Protein AF-A0A1I6W8T1-F1 (afdb_monomer_lite)

Foldseek 3Di:
DPQDLVRLLVVLVCQLVCCCPVVVDDSVVSLVVLCVVCVVQCPDLDVSVLSSLLSSVVSCVVVVHDQDPVNLVSLVSSVVSVVVDPCVVVDDPVSVVVSVVSNVSSVVVNVVVD

pLDDT: mean 94.74, std 7.71, range [44.34, 98.69]

Radius of gyration: 13.43 Å; chains: 1; bounding box: 32×34×33 Å

Secondary structure (DSSP, 8-state):
----HHHHHHHHHHHHHHHHHHH---HHHHHHHHHHHTHHHHHSSSHHHHHHHHHHHHHHHHTTPPPPHHHHHHHHHHHHHHTT--GGGTS-HHHHHHHHHHHHHHHHHHHHT-

Structure (mmCIF, N/CA/C/O backbone):
data_AF-A0A1I6W8T1-F1
#
_entry.id   AF-A0A1I6W8T1-F1
#
loop_
_atom_site.group_PDB
_atom_site.id
_atom_site.type_symbol
_atom_site.label_atom_id
_atom_site.label_alt_id
_atom_site.label_comp_id
_atom_site.label_asym_id
_atom_site.label_entity_id
_atom_site.label_seq_id
_atom_site.pdbx_PDB_ins_code
_atom_site.Cartn_x
_atom_site.Cartn_y
_atom_site.Cartn_z
_atom_site.occupancy
_atom_site.B_iso_or_equiv
_atom_site.auth_seq_id
_atom_site.auth_comp_id
_atom_site.auth_asym_id
_atom_site.auth_atom_id
_atom_site.pdbx_PDB_model_num
ATOM 1 N N . MET A 1 1 ? 7.231 -16.743 -6.243 1.00 44.34 1 MET A N 1
ATOM 2 C CA . MET A 1 1 ? 5.852 -16.897 -6.742 1.00 44.34 1 MET A CA 1
ATOM 3 C C . MET A 1 1 ? 5.578 -15.615 -7.502 1.00 44.34 1 MET A C 1
ATOM 5 O O . MET A 1 1 ? 5.673 -14.568 -6.879 1.00 44.34 1 MET A O 1
ATOM 9 N N . ASP A 1 2 ? 5.386 -15.686 -8.819 1.00 58.62 2 ASP A N 1
ATOM 10 C CA . ASP A 1 2 ? 5.192 -14.503 -9.672 1.00 58.62 2 ASP A CA 1
ATOM 11 C C . ASP A 1 2 ? 3.725 -14.067 -9.578 1.00 58.62 2 ASP A C 1
ATOM 13 O O . ASP A 1 2 ? 2.887 -14.512 -10.361 1.00 58.62 2 ASP A O 1
ATOM 17 N N . VAL A 1 3 ? 3.383 -13.275 -8.560 1.00 64.44 3 VAL A N 1
ATOM 18 C CA . VAL A 1 3 ? 2.024 -12.730 -8.420 1.00 64.44 3 VAL A CA 1
ATOM 19 C C . VAL A 1 3 ? 1.866 -11.555 -9.383 1.00 64.44 3 VAL A C 1
ATOM 21 O O . VAL A 1 3 ? 2.652 -10.609 -9.350 1.00 64.44 3 VAL A O 1
ATOM 24 N N . ASN A 1 4 ? 0.842 -11.601 -10.238 1.00 87.19 4 ASN A N 1
ATOM 25 C CA . ASN A 1 4 ? 0.541 -10.526 -11.187 1.00 87.19 4 ASN A CA 1
ATOM 26 C C . ASN A 1 4 ? 0.072 -9.250 -10.449 1.00 87.19 4 ASN A C 1
ATOM 28 O O . ASN A 1 4 ? -0.559 -9.329 -9.393 1.00 87.19 4 ASN A O 1
ATOM 32 N N . PHE A 1 5 ? 0.326 -8.070 -11.027 1.00 94.00 5 PHE A N 1
ATOM 33 C CA . PHE A 1 5 ? -0.118 -6.765 -10.527 1.00 94.00 5 PHE A CA 1
ATOM 34 C C . PHE A 1 5 ? -1.558 -6.759 -9.989 1.00 94.00 5 PHE A C 1
ATOM 36 O O . PHE A 1 5 ? -1.787 -6.421 -8.824 1.00 94.00 5 PHE A O 1
ATOM 43 N N . PHE A 1 6 ? -2.541 -7.146 -10.808 1.00 95.88 6 PHE A N 1
ATOM 44 C CA . PHE A 1 6 ? -3.950 -7.084 -10.403 1.00 95.88 6 PHE A CA 1
ATOM 45 C C . PHE A 1 6 ? -4.307 -8.140 -9.361 1.00 95.88 6 PHE A C 1
ATOM 47 O O . PHE A 1 6 ? -5.148 -7.887 -8.498 1.00 95.88 6 PHE A O 1
ATOM 54 N N . GLU A 1 7 ? -3.649 -9.296 -9.413 1.00 96.50 7 GLU A N 1
ATOM 55 C CA . GLU A 1 7 ? -3.841 -10.369 -8.445 1.00 96.50 7 GLU A CA 1
ATOM 56 C C . GLU A 1 7 ? -3.384 -9.927 -7.052 1.00 96.50 7 GLU A C 1
ATOM 58 O O . GLU A 1 7 ? -4.153 -10.034 -6.098 1.00 96.50 7 GLU A O 1
ATOM 63 N N . LEU A 1 8 ? -2.193 -9.332 -6.930 1.00 97.31 8 LEU A N 1
ATOM 64 C CA . LEU A 1 8 ? -1.693 -8.852 -5.640 1.00 97.31 8 LEU A CA 1
ATOM 65 C C . LEU A 1 8 ? -2.606 -7.768 -5.052 1.00 97.31 8 LEU A C 1
ATOM 67 O O . LEU A 1 8 ? -2.965 -7.822 -3.873 1.00 97.31 8 LEU A O 1
ATOM 71 N N . LYS A 1 9 ? -3.046 -6.808 -5.878 1.00 97.69 9 LYS A N 1
ATOM 72 C CA . LYS A 1 9 ? -3.992 -5.764 -5.444 1.00 97.69 9 LYS A CA 1
ATOM 73 C C . LYS A 1 9 ? -5.320 -6.352 -4.986 1.00 97.69 9 LYS A C 1
ATOM 75 O O . LYS A 1 9 ? -5.870 -5.908 -3.973 1.00 97.69 9 LYS A O 1
ATOM 80 N N . PHE A 1 10 ? -5.838 -7.330 -5.729 1.00 97.81 10 PHE A N 1
ATOM 81 C CA . PHE A 1 10 ? -7.069 -8.026 -5.383 1.00 97.81 10 PHE A CA 1
ATOM 82 C C . PHE A 1 10 ? -6.927 -8.757 -4.048 1.00 97.81 10 PHE A C 1
ATOM 84 O O . PHE A 1 10 ? -7.750 -8.534 -3.167 1.00 97.81 10 PHE A O 1
ATOM 91 N N . LEU A 1 11 ? -5.865 -9.545 -3.859 1.00 98.19 11 LEU A N 1
ATOM 92 C CA . LEU A 1 11 ? -5.634 -10.314 -2.634 1.00 98.19 11 LEU A CA 1
ATOM 93 C C . LEU A 1 11 ? -5.529 -9.417 -1.395 1.00 98.19 11 LEU A C 1
ATOM 95 O O . LEU A 1 11 ? -6.132 -9.717 -0.364 1.00 98.19 11 LEU A O 1
ATOM 99 N N . ILE A 1 12 ? -4.814 -8.293 -1.491 1.00 98.50 12 ILE A N 1
ATOM 100 C CA . ILE A 1 12 ? -4.706 -7.326 -0.387 1.00 98.50 12 ILE A CA 1
ATOM 101 C C . ILE A 1 12 ? -6.072 -6.714 -0.074 1.00 98.50 12 ILE A C 1
ATOM 103 O O . ILE A 1 12 ? -6.472 -6.633 1.087 1.00 98.50 12 ILE A O 1
ATOM 107 N N . THR A 1 13 ? -6.806 -6.305 -1.110 1.00 98.31 13 THR A N 1
ATOM 108 C CA . THR A 1 13 ? -8.126 -5.686 -0.948 1.00 98.31 13 THR A CA 1
ATOM 109 C C . THR A 1 13 ? -9.140 -6.668 -0.361 1.00 98.31 13 THR A C 1
ATOM 111 O O . THR A 1 13 ? -9.877 -6.309 0.560 1.00 98.31 13 THR A O 1
ATOM 114 N N . ASP A 1 14 ? -9.170 -7.903 -0.860 1.00 98.44 14 ASP A N 1
ATOM 115 C CA . ASP A 1 14 ? -10.051 -8.956 -0.361 1.00 98.44 14 ASP A CA 1
ATOM 116 C C . ASP A 1 14 ? -9.711 -9.328 1.081 1.00 98.44 14 ASP A C 1
ATOM 118 O O . ASP A 1 14 ? -10.619 -9.414 1.907 1.00 98.44 14 ASP A O 1
ATOM 122 N N . SER A 1 15 ? -8.424 -9.462 1.419 1.00 98.25 15 SER A N 1
ATOM 123 C CA . SER A 1 15 ? -7.994 -9.710 2.798 1.00 98.25 15 SER A CA 1
ATOM 124 C C . SER A 1 15 ? -8.474 -8.591 3.722 1.00 98.25 15 SER A C 1
ATOM 126 O O . SER A 1 15 ? -9.171 -8.865 4.701 1.00 98.25 15 SER A O 1
ATOM 128 N N . PHE A 1 16 ? -8.218 -7.327 3.363 1.00 98.69 16 PHE A N 1
ATOM 129 C CA . PHE A 1 16 ? -8.636 -6.163 4.145 1.00 98.69 16 PHE A CA 1
ATOM 130 C C . PHE A 1 16 ? -10.142 -6.172 4.440 1.00 98.69 16 PHE A C 1
ATOM 132 O O . PHE A 1 16 ? -10.553 -6.079 5.597 1.00 98.69 16 PHE A O 1
ATOM 139 N N . TYR A 1 17 ? -10.987 -6.326 3.416 1.00 98.56 17 TYR A N 1
ATOM 140 C CA . TYR A 1 17 ? -12.438 -6.321 3.620 1.00 98.56 17 TYR A CA 1
ATOM 141 C C . TYR A 1 17 ? -12.968 -7.617 4.230 1.00 98.56 17 TYR A C 1
ATOM 143 O O . TYR A 1 17 ? -13.934 -7.564 4.988 1.00 98.56 17 TYR A O 1
ATOM 151 N N . SER A 1 18 ? -12.344 -8.768 3.976 1.00 98.31 18 SER A N 1
ATOM 152 C CA . SER A 1 18 ? -12.703 -10.025 4.638 1.00 98.31 18 SER A CA 1
ATOM 153 C C . SER A 1 18 ? -12.476 -9.939 6.147 1.00 98.31 18 SER A C 1
ATOM 155 O O . SER A 1 18 ? -13.346 -10.368 6.903 1.00 98.31 18 SER A O 1
ATOM 157 N N . GLN A 1 19 ? -11.373 -9.330 6.599 1.00 98.19 19 GLN A N 1
ATOM 158 C CA . GLN A 1 19 ? -11.122 -9.102 8.027 1.00 98.19 19 GLN A CA 1
ATOM 159 C C . GLN A 1 19 ? -12.218 -8.242 8.674 1.00 98.19 19 GLN A C 1
ATOM 161 O O . GLN A 1 19 ? -12.694 -8.551 9.765 1.00 98.19 19 GLN A O 1
ATOM 166 N N . VAL A 1 20 ? -12.676 -7.201 7.980 1.00 98.00 20 VAL A N 1
ATOM 167 C CA . VAL A 1 20 ? -13.741 -6.325 8.487 1.00 98.00 20 VAL A CA 1
ATOM 168 C C . VAL A 1 20 ? -15.096 -7.037 8.486 1.00 98.00 20 VAL A C 1
ATOM 170 O O . VAL A 1 20 ? -15.781 -7.083 9.503 1.00 98.00 20 VAL A O 1
ATOM 173 N N . LEU A 1 21 ? -15.492 -7.611 7.349 1.00 97.88 21 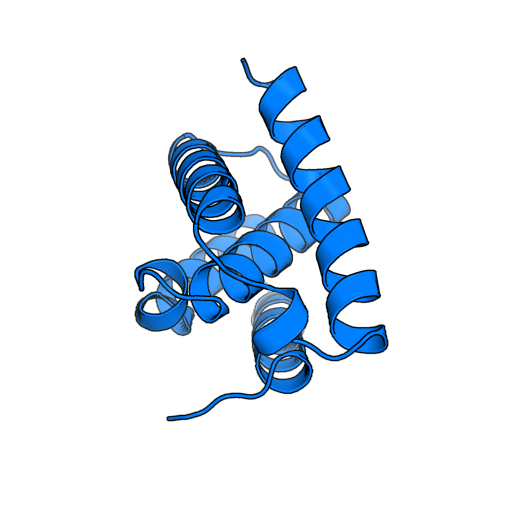LEU A N 1
ATOM 174 C CA . LEU A 1 21 ? -16.850 -8.116 7.134 1.00 97.88 21 LEU A CA 1
ATOM 175 C C . LEU A 1 21 ? -17.101 -9.473 7.790 1.00 97.88 21 LEU A C 1
ATOM 177 O O . LEU A 1 21 ? -18.211 -9.725 8.252 1.00 97.88 21 LEU A O 1
ATOM 181 N N . LYS A 1 22 ? -16.099 -10.359 7.805 1.00 97.06 22 LYS A N 1
ATOM 182 C CA . LYS A 1 22 ? -16.250 -11.724 8.332 1.00 97.06 22 LYS A CA 1
ATOM 183 C C . LYS A 1 22 ? -15.833 -11.814 9.795 1.00 97.06 22 LYS A C 1
ATOM 185 O O . LYS A 1 22 ? -16.499 -12.501 10.562 1.00 97.06 22 LYS A O 1
ATOM 190 N N . ASN A 1 23 ? -14.767 -11.107 10.178 1.00 95.50 23 ASN A N 1
ATOM 191 C CA . ASN A 1 23 ? -14.187 -11.216 11.520 1.00 95.50 23 ASN A CA 1
ATOM 192 C C . ASN A 1 23 ? -14.555 -10.040 12.440 1.00 95.50 23 ASN A C 1
ATOM 194 O O . ASN A 1 23 ? -14.244 -10.080 13.627 1.00 95.50 23 ASN A O 1
ATOM 198 N N . GLY A 1 24 ? -15.240 -9.011 11.924 1.00 96.69 24 GLY A N 1
ATOM 199 C CA . GLY A 1 24 ? -15.700 -7.868 12.717 1.00 96.69 24 GLY A CA 1
ATOM 200 C C . GLY A 1 24 ? -14.575 -6.945 13.190 1.00 96.69 24 GLY A C 1
ATOM 201 O O . GLY A 1 24 ? -14.770 -6.184 14.138 1.00 96.69 24 GLY A O 1
ATOM 202 N N . TYR A 1 25 ? -13.398 -7.017 12.564 1.00 98.19 25 TYR A N 1
ATOM 203 C CA . TYR A 1 25 ? -12.267 -6.163 12.911 1.00 98.19 25 TYR A CA 1
ATOM 204 C C . TYR A 1 25 ? -12.470 -4.721 12.445 1.00 98.19 25 TYR A C 1
ATOM 206 O O . TYR A 1 25 ? -13.153 -4.448 11.454 1.00 98.19 25 TYR A O 1
ATOM 214 N N . SER A 1 26 ? -11.833 -3.780 13.146 1.00 98.31 26 SER A N 1
ATOM 215 C CA . SER A 1 26 ? -11.764 -2.396 12.680 1.00 98.31 26 SER A CA 1
ATOM 216 C C . SER A 1 26 ? -10.915 -2.295 11.407 1.00 98.31 26 SER A C 1
ATOM 218 O O . SER A 1 26 ? -10.047 -3.128 11.146 1.00 98.31 26 SER A O 1
ATOM 220 N N . TYR A 1 27 ? -11.113 -1.233 10.625 1.00 98.25 27 TYR A N 1
ATOM 221 C CA . TYR A 1 27 ? -10.269 -0.950 9.459 1.00 98.25 27 TYR A CA 1
ATOM 222 C C . TYR A 1 27 ? -8.782 -0.803 9.825 1.00 98.25 27 TYR A C 1
ATOM 224 O O . TYR A 1 27 ? -7.911 -1.172 9.040 1.00 98.25 27 TYR A O 1
ATOM 232 N N . GLU A 1 28 ? -8.484 -0.304 11.028 1.00 97.62 28 GLU A N 1
ATOM 233 C CA . GLU A 1 28 ? -7.117 -0.212 11.544 1.00 97.62 28 GLU A CA 1
ATOM 234 C C . GLU A 1 28 ? -6.515 -1.602 11.779 1.00 97.62 28 GLU A C 1
ATOM 236 O O . GLU A 1 28 ? -5.446 -1.900 11.243 1.00 97.62 28 GLU A O 1
ATOM 241 N N . GLN A 1 29 ? -7.240 -2.484 12.474 1.00 98.06 29 GLN A N 1
ATOM 242 C CA . GLN A 1 29 ? -6.832 -3.876 12.692 1.00 98.06 29 GLN A CA 1
ATOM 243 C C . GLN A 1 29 ? -6.667 -4.630 11.367 1.00 98.06 29 GLN A C 1
ATOM 245 O O . GLN A 1 29 ? -5.659 -5.301 11.162 1.00 98.06 29 GLN A O 1
ATOM 250 N N . ALA A 1 30 ? -7.607 -4.464 10.434 1.00 98.50 30 ALA A N 1
ATOM 251 C CA . ALA A 1 30 ? -7.529 -5.065 9.107 1.00 98.50 30 ALA A CA 1
ATOM 252 C C . ALA A 1 30 ? -6.297 -4.586 8.319 1.00 98.50 30 ALA A C 1
ATOM 254 O O . ALA A 1 30 ? -5.643 -5.394 7.659 1.00 98.50 30 ALA A O 1
ATOM 255 N N . SER A 1 31 ? -5.936 -3.299 8.419 1.00 97.69 31 SER A N 1
ATOM 256 C CA . SER A 1 31 ? -4.715 -2.772 7.792 1.00 97.69 31 SER A CA 1
ATOM 257 C C . SER A 1 31 ? -3.445 -3.391 8.383 1.00 97.69 31 SER A C 1
ATOM 259 O O . SER A 1 31 ? -2.541 -3.753 7.632 1.00 97.69 31 SER A O 1
ATOM 261 N N . GLY A 1 32 ? -3.400 -3.576 9.708 1.00 97.38 32 GLY A N 1
ATOM 262 C CA . GLY A 1 32 ? -2.289 -4.242 10.393 1.00 97.38 32 GLY A CA 1
ATOM 263 C C . GLY A 1 32 ? -2.137 -5.696 9.950 1.00 97.38 32 GLY A C 1
ATOM 264 O O . GLY A 1 32 ? -1.051 -6.107 9.550 1.00 97.38 32 GLY A O 1
ATOM 265 N N . ILE A 1 33 ? -3.247 -6.438 9.894 1.00 98.00 33 ILE A N 1
ATOM 266 C CA . ILE A 1 33 ? -3.263 -7.825 9.406 1.00 98.00 33 ILE A CA 1
ATOM 267 C C . ILE A 1 33 ? -2.782 -7.907 7.952 1.00 98.00 33 ILE A C 1
ATOM 269 O O . ILE A 1 33 ? -2.097 -8.862 7.596 1.00 98.00 33 ILE A O 1
ATOM 273 N N . CYS A 1 34 ? -3.093 -6.921 7.103 1.00 98.25 34 CYS A N 1
ATOM 274 C CA . CYS A 1 34 ? -2.565 -6.890 5.736 1.00 98.25 34 CYS A CA 1
ATOM 275 C C . CYS A 1 34 ? -1.040 -6.725 5.717 1.00 98.25 34 CYS A C 1
ATOM 277 O O . CYS A 1 34 ? -0.369 -7.443 4.979 1.00 98.25 34 CYS A O 1
ATOM 279 N N . TYR A 1 35 ? -0.474 -5.838 6.539 1.00 97.94 35 TYR A N 1
ATOM 280 C CA . TYR A 1 35 ? 0.983 -5.704 6.635 1.00 97.94 35 TYR A CA 1
ATOM 281 C C . TYR A 1 35 ? 1.665 -7.004 7.079 1.00 97.94 35 TYR A C 1
ATOM 283 O O . TYR A 1 35 ? 2.712 -7.352 6.538 1.00 97.94 35 TYR A O 1
ATOM 291 N N . GLU A 1 36 ? 1.062 -7.741 8.013 1.00 97.62 36 GLU A N 1
ATOM 292 C CA . GLU A 1 36 ? 1.575 -9.043 8.456 1.00 97.62 36 GLU A CA 1
ATOM 293 C C . GLU A 1 36 ? 1.403 -10.130 7.384 1.00 97.62 36 GLU A C 1
ATOM 295 O O . GLU A 1 36 ? 2.350 -10.841 7.055 1.00 97.62 36 GLU A O 1
ATOM 300 N N . SER A 1 37 ? 0.213 -10.233 6.788 1.00 97.62 37 SER A N 1
ATOM 301 C CA . SER A 1 37 ? -0.128 -11.286 5.818 1.00 97.62 37 SER A CA 1
ATOM 302 C C . SER A 1 37 ? 0.641 -11.153 4.503 1.00 97.62 37 SER A C 1
ATOM 304 O O . SER A 1 37 ? 0.932 -12.153 3.853 1.00 97.62 37 SER A O 1
ATOM 306 N N . PHE A 1 38 ? 0.973 -9.922 4.107 1.00 97.50 38 PHE A N 1
ATOM 307 C CA . PHE A 1 38 ? 1.714 -9.613 2.882 1.00 97.50 38 PHE A CA 1
ATOM 308 C C . PHE A 1 38 ? 3.139 -9.125 3.184 1.00 97.50 38 PHE A C 1
ATOM 310 O O . PHE A 1 38 ? 3.738 -8.425 2.366 1.00 97.50 38 PHE A O 1
ATOM 317 N N . PHE A 1 39 ? 3.695 -9.501 4.344 1.00 97.00 39 PHE A N 1
ATOM 318 C CA . PHE A 1 39 ? 5.003 -9.044 4.824 1.00 97.00 39 PHE A CA 1
ATOM 319 C C . PHE A 1 39 ? 6.131 -9.240 3.800 1.00 97.00 39 PHE A C 1
ATOM 321 O O . PHE A 1 39 ? 6.963 -8.347 3.631 1.00 97.00 39 PHE A O 1
ATOM 328 N N . GLU A 1 40 ? 6.157 -10.377 3.098 1.00 96.00 40 GLU A N 1
ATOM 329 C CA . GLU A 1 40 ? 7.179 -10.671 2.084 1.00 96.00 40 GLU A CA 1
ATOM 330 C C . GLU A 1 40 ? 7.138 -9.664 0.925 1.00 96.00 40 GLU A C 1
ATOM 332 O O . GLU A 1 40 ? 8.174 -9.123 0.535 1.00 96.00 40 GLU A O 1
ATOM 337 N N . TYR A 1 41 ? 5.939 -9.333 0.437 1.00 96.88 41 TYR A N 1
ATOM 338 C CA . TYR A 1 41 ? 5.756 -8.339 -0.621 1.00 96.88 41 TYR A CA 1
ATOM 339 C C . TYR A 1 41 ? 6.055 -6.930 -0.114 1.00 96.88 41 TYR A C 1
ATOM 341 O O . TYR A 1 41 ? 6.757 -6.180 -0.780 1.00 96.88 41 TYR A O 1
ATOM 349 N N . VAL A 1 42 ? 5.619 -6.570 1.095 1.00 97.38 42 VAL A N 1
ATOM 350 C CA . VAL A 1 42 ? 5.908 -5.250 1.682 1.00 97.38 42 VAL A CA 1
ATOM 351 C C . VAL A 1 42 ? 7.419 -5.017 1.810 1.00 97.38 42 VAL A C 1
ATOM 353 O O . VAL A 1 42 ? 7.917 -3.937 1.471 1.00 97.38 42 VAL A O 1
ATOM 356 N N . ASN A 1 43 ? 8.178 -6.027 2.244 1.00 95.38 43 ASN A N 1
ATOM 357 C CA . ASN A 1 43 ? 9.590 -5.861 2.591 1.00 95.38 43 ASN A CA 1
ATOM 358 C C . ASN A 1 43 ? 10.580 -6.150 1.458 1.00 95.38 43 ASN A C 1
ATOM 360 O O . ASN A 1 43 ? 11.743 -5.767 1.589 1.00 95.38 43 ASN A O 1
ATOM 364 N N . CYS A 1 44 ? 10.147 -6.710 0.328 1.00 94.56 44 CYS A N 1
ATOM 365 C CA . CYS A 1 44 ? 11.013 -6.871 -0.842 1.00 94.56 44 CYS A CA 1
ATOM 366 C C . CYS A 1 44 ? 11.415 -5.519 -1.480 1.00 94.56 44 CYS A C 1
ATOM 368 O O . CYS A 1 44 ? 10.874 -4.467 -1.138 1.00 94.56 44 CYS A O 1
ATOM 370 N N . ASN A 1 45 ? 12.396 -5.537 -2.388 1.00 94.94 45 ASN A N 1
ATOM 371 C CA . ASN A 1 45 ? 12.902 -4.353 -3.101 1.00 94.94 45 ASN A CA 1
ATOM 372 C C . ASN A 1 45 ? 12.584 -4.446 -4.600 1.00 94.94 45 ASN A C 1
ATOM 374 O O . ASN A 1 45 ? 13.470 -4.359 -5.448 1.00 94.94 45 ASN A O 1
ATOM 378 N N . SER A 1 46 ? 11.317 -4.686 -4.912 1.00 94.12 46 SER A N 1
ATOM 379 C CA . SER A 1 46 ? 10.816 -4.877 -6.273 1.00 94.12 46 SER A CA 1
ATOM 380 C C . SER A 1 46 ? 9.442 -4.224 -6.442 1.00 94.12 46 SER A C 1
ATOM 382 O O . SER A 1 46 ? 8.936 -3.556 -5.532 1.00 94.12 46 SER A O 1
ATOM 384 N N . ILE A 1 47 ? 8.848 -4.378 -7.627 1.00 95.12 47 ILE A N 1
ATOM 385 C CA . ILE A 1 47 ? 7.563 -3.759 -7.963 1.00 95.12 47 ILE A CA 1
ATOM 386 C C . ILE A 1 47 ? 6.438 -4.214 -7.025 1.00 95.12 47 ILE A C 1
ATOM 388 O O . ILE A 1 47 ? 5.559 -3.427 -6.686 1.00 95.12 47 ILE A O 1
ATOM 392 N N . GLU A 1 48 ? 6.504 -5.443 -6.521 1.00 96.31 48 GLU A N 1
ATOM 393 C CA . GLU A 1 48 ? 5.544 -6.019 -5.584 1.00 96.31 48 GLU A CA 1
ATOM 394 C C . GLU A 1 48 ? 5.471 -5.226 -4.275 1.00 96.31 48 GLU A C 1
ATOM 396 O O . GLU A 1 48 ? 4.380 -5.056 -3.733 1.00 96.31 48 GLU A O 1
ATOM 401 N N . SER A 1 49 ? 6.591 -4.663 -3.804 1.00 97.19 49 SER A N 1
ATOM 402 C CA . SER A 1 49 ? 6.599 -3.764 -2.641 1.00 97.19 49 SER A CA 1
ATOM 403 C C . SER A 1 49 ? 5.841 -2.480 -2.924 1.00 97.19 49 SER A C 1
ATOM 405 O O . SER A 1 49 ? 5.004 -2.067 -2.118 1.00 97.19 49 SER A O 1
ATOM 407 N N . VAL A 1 50 ? 6.059 -1.891 -4.102 1.00 97.38 50 VAL A N 1
ATOM 408 C CA . VAL A 1 50 ? 5.338 -0.690 -4.534 1.00 97.38 50 VAL A CA 1
ATOM 409 C C . VAL A 1 50 ? 3.840 -0.979 -4.615 1.00 97.38 50 VAL A C 1
ATOM 411 O O . VAL A 1 50 ? 3.042 -0.231 -4.051 1.00 97.38 50 VAL A O 1
ATOM 414 N N . ILE A 1 51 ? 3.443 -2.089 -5.241 1.00 97.50 51 ILE A N 1
ATOM 415 C CA . ILE A 1 51 ? 2.038 -2.497 -5.376 1.00 97.50 51 ILE A CA 1
ATOM 416 C C . ILE A 1 51 ? 1.410 -2.757 -4.002 1.00 97.50 51 ILE A C 1
ATOM 418 O O . ILE A 1 51 ? 0.308 -2.273 -3.729 1.00 97.50 51 ILE A O 1
ATOM 422 N N . ALA A 1 52 ? 2.093 -3.502 -3.131 1.00 98.06 52 ALA A N 1
ATOM 423 C CA . ALA A 1 52 ? 1.547 -3.903 -1.842 1.00 98.06 52 ALA A CA 1
ATOM 424 C C . ALA A 1 52 ? 1.352 -2.705 -0.912 1.00 98.06 52 ALA A C 1
ATOM 426 O O . ALA A 1 52 ? 0.247 -2.469 -0.417 1.00 98.06 52 ALA A O 1
ATOM 427 N N . VAL A 1 53 ? 2.406 -1.909 -0.722 1.00 98.25 53 VAL A N 1
ATOM 428 C CA . VAL A 1 53 ? 2.361 -0.731 0.148 1.00 98.25 53 VAL A CA 1
ATOM 429 C C . VAL A 1 53 ? 1.363 0.288 -0.389 1.00 98.25 53 VAL A C 1
ATOM 431 O O . VAL A 1 53 ? 0.533 0.769 0.379 1.00 98.25 53 VAL A O 1
ATOM 434 N N . SER A 1 54 ? 1.382 0.590 -1.691 1.00 98.12 54 SER A N 1
ATOM 435 C CA . SER A 1 54 ? 0.457 1.573 -2.271 1.00 98.12 54 SER A CA 1
ATOM 436 C C . SER A 1 54 ? -1.005 1.175 -2.118 1.00 98.12 54 SER A C 1
ATOM 438 O O . SER A 1 54 ? -1.831 1.997 -1.719 1.00 98.12 54 SER A O 1
ATOM 440 N N . THR A 1 55 ? -1.310 -0.110 -2.297 1.00 98.50 55 THR A N 1
ATOM 441 C CA . THR A 1 55 ? -2.665 -0.634 -2.104 1.00 98.50 55 THR A CA 1
ATOM 442 C C . THR A 1 55 ? -3.107 -0.519 -0.645 1.00 98.50 55 THR A C 1
ATOM 444 O O . THR A 1 55 ? -4.218 -0.052 -0.383 1.00 98.50 55 THR A O 1
ATOM 447 N N . ILE A 1 56 ? -2.249 -0.885 0.317 1.00 98.50 56 ILE A N 1
ATOM 448 C CA . ILE A 1 56 ? -2.573 -0.767 1.747 1.00 98.50 56 ILE A CA 1
ATOM 449 C C . ILE A 1 56 ? -2.777 0.704 2.130 1.00 98.50 56 ILE A C 1
ATOM 451 O O . ILE A 1 56 ? -3.807 1.037 2.717 1.00 98.50 56 ILE A O 1
ATOM 455 N N . ILE A 1 57 ? -1.862 1.603 1.751 1.00 98.25 57 ILE A N 1
ATOM 456 C C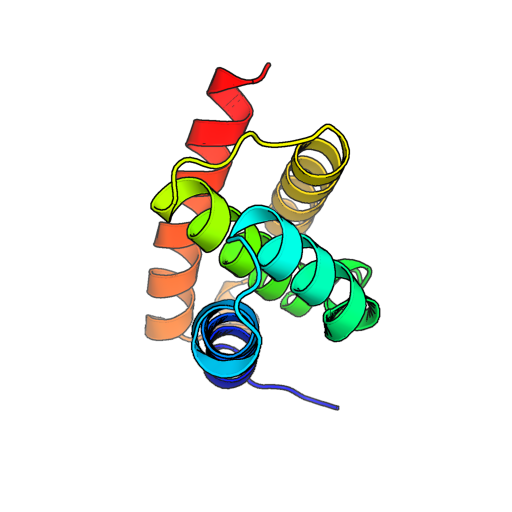A . ILE A 1 57 ? -1.972 3.039 2.052 1.00 98.25 57 ILE A CA 1
ATOM 457 C C . ILE A 1 57 ? -3.251 3.625 1.458 1.00 98.25 57 ILE A C 1
ATOM 459 O O . ILE A 1 57 ? -3.996 4.298 2.168 1.00 98.25 57 ILE A O 1
ATOM 463 N N . ARG A 1 58 ? -3.583 3.302 0.204 1.00 97.88 58 ARG A N 1
ATOM 464 C CA . ARG A 1 58 ? -4.839 3.739 -0.415 1.00 97.88 58 ARG A CA 1
ATOM 465 C C . ARG A 1 58 ? -6.068 3.279 0.367 1.00 97.88 58 ARG A C 1
ATOM 467 O O . ARG A 1 58 ? -7.004 4.062 0.537 1.00 97.88 58 ARG A O 1
ATOM 474 N N . LEU A 1 59 ? -6.090 2.035 0.849 1.00 98.25 59 LEU A N 1
ATOM 475 C CA . LEU A 1 59 ? -7.192 1.527 1.676 1.00 98.25 59 LEU A CA 1
ATOM 476 C C . LEU A 1 59 ? -7.288 2.290 3.002 1.00 98.25 59 LEU A C 1
ATOM 478 O O . LEU A 1 59 ? -8.385 2.699 3.390 1.00 98.25 59 LEU A O 1
ATOM 482 N N . LYS A 1 60 ? -6.150 2.558 3.652 1.00 98.19 60 LYS A N 1
ATOM 483 C CA . LYS A 1 60 ? -6.094 3.369 4.877 1.00 98.19 60 LYS A CA 1
ATOM 484 C C . LYS A 1 60 ? -6.611 4.789 4.635 1.00 98.19 60 LYS A C 1
ATOM 486 O O . LYS A 1 60 ? -7.478 5.250 5.376 1.00 98.19 60 LYS A O 1
ATOM 491 N N . THR A 1 61 ? -6.163 5.451 3.568 1.00 97.25 61 THR A N 1
ATOM 492 C CA . THR A 1 61 ? -6.613 6.798 3.187 1.00 97.25 61 THR A CA 1
ATOM 493 C C . THR A 1 61 ? -8.106 6.831 2.862 1.00 97.25 61 THR A C 1
ATOM 495 O O . THR A 1 61 ? -8.815 7.712 3.347 1.00 97.25 61 THR A O 1
ATOM 498 N N . ARG A 1 62 ? -8.621 5.850 2.105 1.00 97.12 62 ARG A N 1
ATOM 499 C CA . ARG A 1 62 ? -10.057 5.735 1.782 1.00 97.12 62 ARG A CA 1
ATOM 500 C C . ARG A 1 62 ? -10.923 5.698 3.041 1.00 97.12 62 ARG A C 1
ATOM 502 O O . ARG A 1 62 ? -11.983 6.319 3.065 1.00 97.12 62 ARG A O 1
ATOM 509 N N . HIS A 1 63 ? -10.465 4.995 4.073 1.00 97.69 63 HIS A N 1
ATOM 510 C CA . HIS A 1 63 ? -11.169 4.868 5.353 1.00 97.69 63 HIS A CA 1
ATOM 511 C C . HIS A 1 63 ? -10.731 5.899 6.398 1.00 97.69 63 HIS A C 1
ATOM 513 O O . HIS A 1 63 ? -11.100 5.778 7.563 1.00 97.69 63 HIS A O 1
ATOM 519 N N . LYS A 1 64 ? -9.992 6.938 5.978 1.00 96.56 64 LYS A N 1
ATOM 520 C CA . LYS A 1 64 ? -9.546 8.065 6.815 1.00 96.56 64 LYS A CA 1
ATOM 521 C C . LYS A 1 64 ? -8.790 7.619 8.069 1.00 96.56 64 LYS A C 1
ATOM 523 O O . LYS A 1 64 ? -8.934 8.217 9.134 1.00 96.56 64 LYS A O 1
ATOM 528 N N . LEU A 1 65 ? -8.005 6.553 7.946 1.00 96.88 65 LEU A N 1
ATOM 529 C CA . LEU A 1 65 ? -7.177 6.066 9.039 1.00 96.88 65 LEU A CA 1
ATOM 530 C C . LEU A 1 65 ? -5.963 6.966 9.228 1.00 96.88 65 LEU A C 1
ATOM 532 O O . LEU A 1 65 ? -5.400 7.483 8.262 1.00 96.88 65 LEU A O 1
ATOM 536 N N . GLN A 1 66 ? -5.530 7.105 10.478 1.00 95.06 66 GLN A N 1
ATOM 537 C CA . GLN A 1 66 ? -4.278 7.777 10.778 1.00 95.06 66 GLN A CA 1
ATOM 538 C C . GLN A 1 66 ? -3.106 6.955 10.227 1.00 95.06 66 GLN A C 1
ATOM 540 O O . GLN A 1 66 ? -3.018 5.742 10.434 1.00 95.06 66 GLN A O 1
ATOM 545 N N . LEU A 1 67 ? -2.200 7.624 9.514 1.00 96.38 67 LEU A N 1
ATOM 546 C CA . LEU A 1 67 ? -0.957 7.016 9.058 1.00 96.38 67 LEU A CA 1
ATOM 547 C C . LEU A 1 67 ? 0.073 7.059 10.193 1.00 96.38 67 LEU A C 1
ATOM 549 O O . LEU A 1 67 ? 0.298 8.085 10.834 1.00 96.38 67 LEU A O 1
ATOM 553 N N . THR A 1 68 ? 0.665 5.907 10.460 1.00 95.44 68 THR A N 1
ATOM 554 C CA . THR A 1 68 ? 1.680 5.670 11.481 1.00 95.44 68 THR A CA 1
ATOM 555 C C . THR A 1 68 ? 3.072 5.993 10.945 1.00 95.44 68 THR A C 1
ATOM 557 O O . THR A 1 68 ? 3.291 6.141 9.742 1.00 95.44 68 THR A O 1
ATOM 560 N N . LYS A 1 69 ? 4.068 6.016 11.835 1.00 95.56 69 LYS A N 1
ATOM 561 C CA . LYS A 1 69 ? 5.474 6.132 11.432 1.00 95.56 69 LYS A CA 1
ATOM 562 C C . LYS A 1 69 ? 5.899 5.017 10.464 1.00 95.56 69 LYS A C 1
ATOM 564 O O . LYS A 1 69 ? 6.627 5.290 9.517 1.00 95.56 69 LYS A O 1
ATOM 569 N N . TYR A 1 70 ? 5.410 3.794 10.672 1.00 95.56 70 TYR A N 1
ATOM 570 C CA . TYR A 1 70 ? 5.710 2.660 9.796 1.00 95.56 70 TYR A CA 1
ATOM 571 C C . TYR A 1 70 ? 5.127 2.850 8.388 1.00 95.56 70 TYR A C 1
ATOM 573 O O . TYR A 1 70 ? 5.772 2.513 7.396 1.00 95.56 70 TYR A O 1
ATOM 581 N N . ASP A 1 71 ? 3.942 3.457 8.275 1.00 97.12 71 ASP A N 1
ATOM 582 C CA . ASP A 1 71 ? 3.374 3.831 6.975 1.00 97.12 71 ASP A CA 1
ATOM 583 C C . ASP A 1 71 ? 4.267 4.856 6.268 1.00 97.12 71 ASP A C 1
ATOM 585 O O . ASP A 1 71 ? 4.574 4.698 5.092 1.00 97.12 71 ASP A O 1
ATOM 589 N N . ILE A 1 72 ? 4.736 5.877 6.994 1.00 97.06 72 ILE A N 1
ATOM 590 C CA . ILE A 1 72 ? 5.613 6.927 6.453 1.00 97.06 72 ILE A CA 1
ATOM 591 C C . ILE A 1 72 ? 6.947 6.346 5.968 1.00 97.06 72 ILE A C 1
ATOM 593 O O . ILE A 1 72 ? 7.422 6.710 4.890 1.00 97.06 72 ILE A O 1
ATOM 597 N N . GLU A 1 73 ? 7.541 5.426 6.727 1.00 96.94 73 GLU A N 1
ATOM 598 C CA . GLU A 1 73 ? 8.773 4.732 6.340 1.00 96.94 73 GLU A CA 1
ATOM 599 C C . GLU A 1 73 ? 8.573 3.894 5.067 1.00 96.94 73 GLU A C 1
ATOM 601 O O . GLU A 1 73 ? 9.388 3.977 4.146 1.00 96.94 73 GLU A O 1
ATOM 606 N N . ASN A 1 74 ? 7.460 3.163 4.962 1.00 97.75 74 ASN A N 1
ATOM 607 C CA . ASN A 1 74 ? 7.136 2.394 3.761 1.00 97.75 74 ASN A CA 1
ATOM 608 C C . ASN A 1 74 ? 6.808 3.282 2.554 1.00 97.75 74 ASN A C 1
ATOM 610 O O . ASN A 1 74 ? 7.269 2.986 1.455 1.00 97.75 74 ASN A O 1
ATOM 614 N N . MET A 1 75 ? 6.074 4.385 2.740 1.00 97.75 75 MET A N 1
ATOM 615 C CA . MET A 1 75 ? 5.818 5.370 1.681 1.00 97.75 75 MET A CA 1
ATOM 616 C C . MET A 1 75 ? 7.133 5.929 1.137 1.00 97.75 75 MET A C 1
ATOM 618 O O . MET A 1 75 ? 7.351 5.933 -0.072 1.00 97.75 75 MET A O 1
ATOM 622 N N . LYS A 1 76 ? 8.052 6.329 2.024 1.00 97.38 76 LYS A N 1
ATOM 623 C CA . LYS A 1 76 ? 9.384 6.788 1.621 1.00 97.38 76 LYS A CA 1
ATOM 624 C C . LYS A 1 76 ? 10.127 5.714 0.822 1.00 97.38 76 LYS A C 1
ATOM 626 O O . LYS A 1 76 ? 10.640 6.015 -0.252 1.00 97.38 76 LYS A O 1
ATOM 631 N N . LYS A 1 77 ? 10.149 4.473 1.321 1.00 97.06 77 LYS A N 1
ATOM 632 C CA . LYS A 1 77 ? 10.803 3.338 0.655 1.00 97.06 77 LYS A CA 1
ATOM 633 C C . LYS A 1 77 ? 10.288 3.150 -0.774 1.00 97.06 77 LYS A C 1
ATOM 635 O O . LYS A 1 77 ? 11.090 3.032 -1.695 1.00 97.06 77 LYS A O 1
ATOM 640 N N . ILE A 1 78 ? 8.971 3.115 -0.982 1.00 97.31 78 ILE A N 1
ATOM 641 C 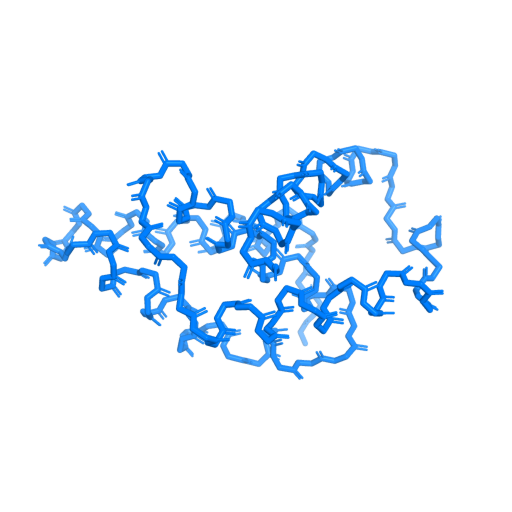CA . ILE A 1 78 ? 8.430 2.867 -2.326 1.00 97.31 78 ILE A CA 1
ATOM 642 C C . ILE A 1 78 ? 8.635 4.053 -3.270 1.00 97.31 78 ILE A C 1
ATOM 644 O O . ILE A 1 78 ? 8.882 3.831 -4.449 1.00 97.31 78 ILE A O 1
ATOM 648 N N . LEU A 1 79 ? 8.619 5.293 -2.764 1.00 96.69 79 LEU A N 1
ATOM 649 C CA . LEU A 1 79 ? 8.973 6.474 -3.559 1.00 96.69 79 LEU A CA 1
ATOM 650 C C . LEU A 1 79 ? 10.441 6.427 -4.006 1.00 96.69 79 LEU A C 1
ATOM 652 O O . LEU A 1 79 ? 10.759 6.805 -5.129 1.00 96.69 79 LEU A O 1
ATOM 656 N N . GLU A 1 80 ? 11.341 5.920 -3.162 1.00 96.44 80 GLU A N 1
ATOM 657 C CA . GLU A 1 80 ? 12.736 5.674 -3.539 1.00 96.44 80 GLU A CA 1
ATOM 658 C C . GLU A 1 80 ? 12.856 4.546 -4.578 1.00 96.44 80 GLU A C 1
ATOM 660 O O . GLU A 1 80 ? 13.590 4.703 -5.554 1.00 96.44 80 GLU A O 1
ATOM 665 N N . LEU A 1 81 ? 12.094 3.454 -4.428 1.00 96.06 81 LEU A N 1
ATOM 666 C CA . LEU A 1 81 ? 12.061 2.353 -5.400 1.00 96.06 81 LEU A CA 1
ATOM 667 C C . LEU A 1 81 ? 11.565 2.803 -6.781 1.00 96.06 81 LEU A C 1
ATOM 669 O O . LEU A 1 81 ? 12.134 2.402 -7.793 1.00 96.06 81 LEU A O 1
ATOM 673 N N . LEU A 1 82 ? 10.552 3.667 -6.842 1.00 94.44 82 LEU A N 1
ATOM 674 C CA . LEU A 1 82 ? 10.026 4.194 -8.106 1.00 94.44 82 LEU A CA 1
ATOM 675 C C . LEU A 1 82 ? 11.081 4.940 -8.935 1.00 94.44 82 LEU A C 1
ATOM 677 O O . LEU A 1 82 ? 11.010 4.920 -10.158 1.00 94.44 82 LEU A O 1
ATOM 681 N N . ASN A 1 83 ? 12.087 5.545 -8.295 1.00 92.69 83 ASN A N 1
ATOM 682 C CA . ASN A 1 83 ? 13.166 6.242 -9.004 1.00 92.69 83 ASN A CA 1
ATOM 683 C C . ASN A 1 83 ? 14.181 5.295 -9.659 1.00 92.69 83 ASN A C 1
ATOM 685 O O . ASN A 1 83 ? 14.937 5.719 -10.531 1.00 92.69 83 ASN A O 1
ATOM 689 N N . VAL A 1 84 ? 14.243 4.036 -9.215 1.00 94.19 84 VAL A N 1
ATOM 690 C CA . VAL A 1 84 ? 15.211 3.044 -9.715 1.00 94.19 84 VAL A CA 1
ATOM 691 C C . VAL A 1 84 ? 14.560 1.957 -10.567 1.00 94.19 84 VAL A C 1
ATOM 693 O O . VAL A 1 84 ? 15.250 1.297 -11.343 1.00 94.19 84 VAL A O 1
ATOM 696 N N . LEU A 1 85 ? 13.246 1.756 -10.442 1.00 91.69 85 LEU A N 1
ATOM 697 C CA . LEU A 1 85 ? 12.501 0.778 -11.227 1.00 91.69 85 LEU A CA 1
ATOM 698 C C . LEU A 1 85 ? 12.149 1.335 -12.613 1.00 91.69 85 LEU A C 1
ATOM 700 O O . LEU A 1 85 ? 11.557 2.401 -12.750 1.00 91.69 85 LEU A O 1
ATOM 704 N N . HIS A 1 86 ? 12.449 0.559 -13.653 1.00 89.31 86 HIS A N 1
ATOM 705 C CA . HIS A 1 86 ? 12.006 0.833 -15.022 1.00 89.31 86 HIS A CA 1
ATOM 706 C C . HIS A 1 86 ? 10.575 0.317 -15.224 1.00 89.31 86 HIS A C 1
ATOM 708 O O . HIS A 1 86 ? 10.380 -0.776 -15.759 1.00 89.31 86 HIS A O 1
ATOM 714 N N . LEU A 1 87 ? 9.581 1.064 -14.727 1.00 88.19 87 LEU A N 1
ATOM 715 C CA . LEU A 1 87 ? 8.170 0.645 -14.733 1.00 88.19 87 LEU A CA 1
ATOM 716 C C . LEU A 1 87 ? 7.647 0.311 -16.133 1.00 88.19 87 LEU A C 1
ATOM 718 O O . LEU A 1 87 ? 6.898 -0.648 -16.279 1.00 88.19 87 LEU A O 1
ATOM 722 N N . ASP A 1 88 ? 8.113 1.032 -17.152 1.00 87.75 88 ASP A N 1
ATOM 723 C CA . ASP A 1 88 ? 7.790 0.838 -18.571 1.00 87.75 88 ASP A CA 1
ATOM 724 C C . ASP A 1 88 ? 8.171 -0.552 -19.106 1.00 87.75 88 ASP A C 1
ATOM 726 O O . ASP A 1 88 ? 7.628 -1.014 -20.107 1.00 87.75 88 ASP A O 1
ATOM 730 N N . LYS A 1 89 ? 9.107 -1.235 -18.439 1.00 90.31 89 LYS A N 1
ATOM 731 C CA . LYS A 1 89 ? 9.537 -2.598 -18.784 1.00 90.31 89 LYS A CA 1
ATOM 732 C C . LYS A 1 89 ? 8.843 -3.679 -17.964 1.00 90.31 89 LYS A C 1
ATOM 734 O O . LYS A 1 89 ? 9.009 -4.857 -18.270 1.00 90.31 89 LYS A O 1
ATOM 739 N N . ILE A 1 90 ? 8.152 -3.291 -16.895 1.00 90.81 90 ILE A N 1
ATOM 740 C CA . ILE A 1 90 ? 7.572 -4.206 -15.907 1.00 90.81 90 ILE A CA 1
ATOM 741 C C . ILE A 1 90 ? 6.053 -4.254 -16.054 1.00 90.81 90 ILE A C 1
ATOM 743 O O . ILE A 1 90 ? 5.469 -5.329 -15.960 1.00 90.81 90 ILE A O 1
ATOM 747 N N . LEU A 1 91 ? 5.428 -3.098 -16.273 1.00 92.62 91 LEU A N 1
ATOM 748 C CA . LEU A 1 91 ? 3.984 -2.925 -16.283 1.00 92.62 91 LEU A CA 1
ATOM 749 C C . LEU A 1 91 ? 3.489 -2.590 -17.685 1.00 92.62 91 LEU A C 1
ATOM 751 O O . LEU A 1 91 ? 4.141 -1.867 -18.438 1.00 92.62 91 LEU A O 1
ATOM 755 N N . ASN A 1 92 ? 2.298 -3.077 -18.014 1.00 94.06 92 ASN A N 1
ATOM 756 C CA . ASN A 1 92 ? 1.576 -2.589 -19.186 1.00 94.06 92 ASN A CA 1
ATOM 757 C C . ASN A 1 92 ? 0.907 -1.227 -18.909 1.00 94.06 92 ASN A C 1
ATOM 759 O O . ASN A 1 92 ? 0.858 -0.759 -17.768 1.00 94.06 92 ASN A O 1
ATOM 763 N N . ASP A 1 93 ? 0.363 -0.593 -19.950 1.00 93.75 93 ASP A N 1
ATOM 764 C CA . ASP A 1 93 ? -0.260 0.736 -19.853 1.00 93.75 93 ASP A CA 1
ATOM 765 C C . ASP A 1 93 ? -1.399 0.791 -18.823 1.00 93.75 93 ASP A C 1
ATOM 767 O O . ASP A 1 93 ? -1.540 1.770 -18.091 1.00 93.75 93 ASP A O 1
ATOM 771 N N . SER A 1 94 ? -2.206 -0.273 -18.733 1.00 94.88 94 SER A N 1
ATOM 772 C CA . SER A 1 94 ? -3.317 -0.324 -17.783 1.00 94.88 94 SER A CA 1
ATOM 773 C C . SER A 1 94 ? -2.809 -0.420 -16.349 1.00 94.88 94 SER A C 1
ATOM 775 O O . SER A 1 94 ? -3.246 0.349 -15.496 1.00 94.88 94 SER A O 1
ATOM 777 N N . GLU A 1 95 ? -1.879 -1.335 -16.081 1.00 95.69 95 GLU A N 1
ATOM 778 C CA . GLU A 1 95 ? -1.263 -1.504 -14.760 1.00 95.69 95 GLU A CA 1
ATOM 779 C C . GLU A 1 95 ? -0.548 -0.226 -14.313 1.00 95.69 95 GLU A C 1
ATOM 781 O O . GLU A 1 95 ? -0.694 0.197 -13.166 1.00 95.69 95 GLU A O 1
ATOM 786 N N . SER A 1 96 ? 0.155 0.425 -15.241 1.00 94.12 96 SER A N 1
ATOM 787 C CA . SER A 1 96 ? 0.831 1.700 -15.003 1.00 94.12 96 SER A CA 1
ATOM 788 C C . SER A 1 96 ? -0.157 2.792 -14.601 1.00 94.12 96 SER A C 1
ATOM 790 O O . SER A 1 96 ? 0.065 3.453 -13.590 1.00 94.12 96 SER A O 1
ATOM 792 N N . GLY A 1 97 ? -1.280 2.929 -15.316 1.00 95.06 97 GLY A N 1
ATOM 793 C CA . GLY A 1 97 ? -2.316 3.908 -14.974 1.00 95.06 97 GLY A CA 1
ATOM 794 C C . GLY A 1 97 ? -2.915 3.683 -13.581 1.00 95.06 97 GLY A C 1
ATOM 795 O O . GLY A 1 97 ? -3.033 4.621 -12.796 1.00 95.06 97 GLY A O 1
ATOM 796 N N . TYR A 1 98 ? -3.219 2.430 -13.221 1.00 95.50 98 TYR A N 1
ATOM 797 C CA . TYR A 1 98 ? -3.710 2.107 -11.873 1.00 95.50 98 TYR A CA 1
ATOM 798 C C . TYR A 1 98 ? -2.668 2.352 -10.782 1.00 95.50 98 TYR A C 1
ATOM 800 O O . TYR A 1 98 ? -3.026 2.721 -9.663 1.00 95.50 98 TYR A O 1
ATOM 808 N N . LEU A 1 99 ? -1.391 2.095 -11.067 1.00 96.19 99 LEU A N 1
ATOM 809 C CA . LEU A 1 99 ? -0.330 2.363 -10.107 1.00 96.19 99 LEU A CA 1
ATOM 810 C C . LEU A 1 99 ? -0.144 3.867 -9.913 1.00 96.19 99 LEU A C 1
ATOM 812 O O . LEU A 1 99 ? -0.009 4.310 -8.778 1.00 96.19 99 LEU A O 1
ATOM 816 N N . GLU A 1 100 ? -0.175 4.643 -10.994 1.00 96.00 100 GLU A N 1
ATOM 817 C CA . GLU A 1 100 ? -0.004 6.094 -10.959 1.00 96.00 100 GLU A CA 1
ATOM 818 C C . GLU A 1 100 ? -1.048 6.770 -10.059 1.00 96.00 100 GLU A C 1
ATOM 820 O O . GLU A 1 100 ? -0.681 7.593 -9.219 1.00 96.00 100 GLU A O 1
ATOM 825 N N . GLU A 1 101 ? -2.321 6.366 -10.146 1.00 95.94 101 GLU A N 1
ATOM 826 C CA . GLU A 1 101 ? -3.375 6.852 -9.242 1.00 95.94 101 GLU A CA 1
ATOM 827 C C . GLU A 1 101 ? -3.031 6.608 -7.763 1.00 95.94 101 GLU A C 1
ATOM 829 O O . GLU A 1 101 ? -3.191 7.492 -6.915 1.00 95.94 101 GLU A O 1
ATOM 834 N N . ASP A 1 102 ? -2.528 5.416 -7.437 1.00 96.69 102 ASP A N 1
ATOM 835 C CA . ASP A 1 102 ? -2.160 5.072 -6.066 1.00 96.69 102 ASP A CA 1
ATOM 836 C C . ASP A 1 102 ? -0.910 5.844 -5.601 1.00 96.69 102 ASP A C 1
ATOM 838 O O . ASP A 1 102 ? -0.845 6.281 -4.447 1.00 96.69 102 ASP A O 1
ATOM 842 N N . ILE A 1 103 ? 0.068 6.062 -6.488 1.00 97.00 103 ILE A N 1
ATOM 843 C CA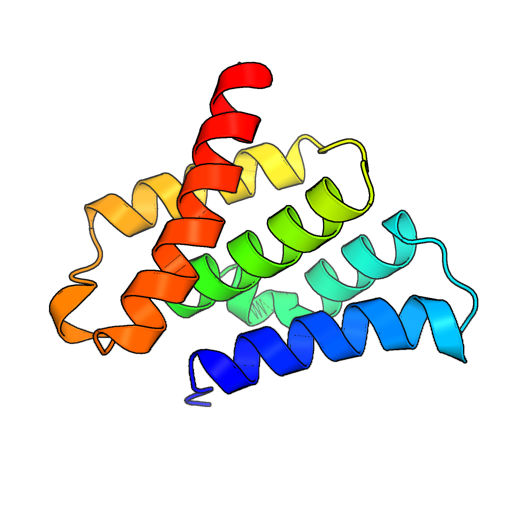 . ILE A 1 103 ? 1.274 6.843 -6.179 1.00 97.00 103 ILE A CA 1
ATOM 844 C C . ILE A 1 103 ? 0.936 8.313 -5.939 1.00 97.00 103 ILE A C 1
ATOM 846 O O . ILE A 1 103 ? 1.446 8.890 -4.981 1.00 97.00 103 ILE A O 1
ATOM 850 N N . GLN A 1 104 ? 0.032 8.910 -6.716 1.00 97.19 104 GLN A N 1
ATOM 851 C CA . GLN A 1 104 ? -0.415 10.288 -6.483 1.00 97.19 104 GLN A CA 1
ATOM 852 C C . GLN A 1 104 ? -1.025 10.460 -5.082 1.00 97.19 104 GLN A C 1
ATOM 854 O O . GLN A 1 104 ? -0.758 11.455 -4.401 1.00 97.19 104 GLN A O 1
ATOM 859 N N . ILE A 1 105 ? -1.793 9.469 -4.608 1.00 96.44 105 ILE A N 1
ATOM 860 C CA . ILE A 1 105 ? -2.326 9.456 -3.237 1.00 96.44 105 ILE A CA 1
ATOM 861 C C . ILE A 1 105 ? -1.181 9.416 -2.220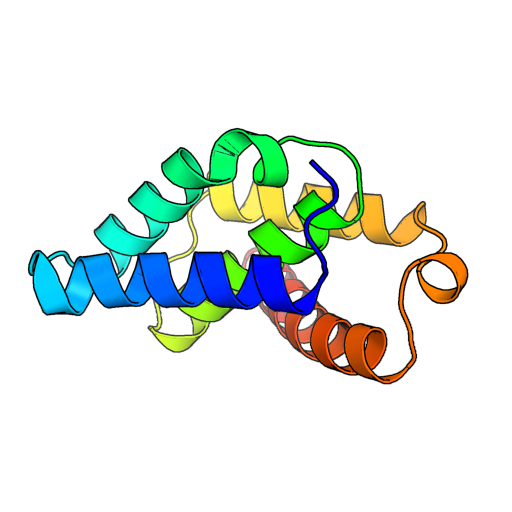 1.00 96.44 105 ILE A C 1
ATOM 863 O O . ILE A 1 105 ? -1.187 10.195 -1.265 1.00 96.44 105 ILE A O 1
ATOM 867 N N . ILE A 1 106 ? -0.197 8.538 -2.418 1.00 96.88 106 ILE A N 1
ATOM 868 C CA . IL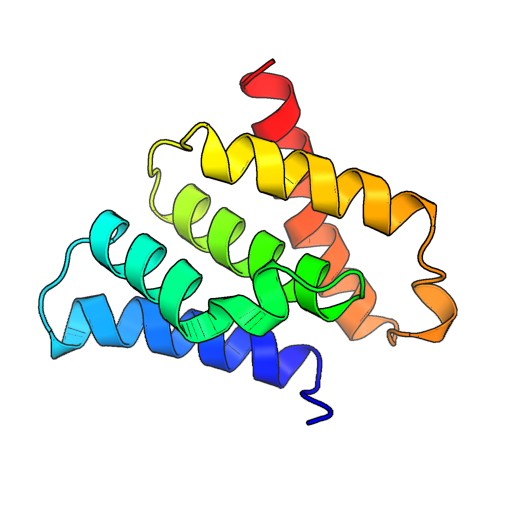E A 1 106 ? 0.960 8.414 -1.521 1.00 96.88 106 ILE A CA 1
ATOM 869 C C . ILE A 1 106 ? 1.759 9.709 -1.465 1.00 96.88 106 ILE A C 1
ATOM 871 O O . ILE A 1 106 ? 2.069 10.180 -0.375 1.00 96.88 106 ILE A O 1
ATOM 875 N N . GLU A 1 107 ? 2.085 10.302 -2.611 1.00 96.81 107 GLU A N 1
ATOM 876 C CA . GLU A 1 107 ? 2.848 11.547 -2.665 1.00 96.81 107 GLU A CA 1
ATOM 877 C C . GLU A 1 107 ? 2.132 12.683 -1.940 1.00 96.81 107 GLU A C 1
ATOM 879 O O . GLU A 1 107 ? 2.775 13.456 -1.226 1.00 96.81 107 GLU A O 1
ATOM 884 N N . TYR A 1 108 ? 0.811 12.783 -2.105 1.00 96.50 108 TYR A N 1
ATOM 885 C CA . TYR A 1 108 ? 0.000 13.761 -1.392 1.00 96.50 108 TYR A CA 1
ATOM 886 C C . TYR A 1 108 ? 0.062 13.533 0.124 1.00 96.50 108 TYR A C 1
ATOM 888 O O . TYR A 1 108 ? 0.448 14.435 0.864 1.00 96.50 108 TYR A O 1
ATOM 896 N N . GLN A 1 109 ? -0.223 12.311 0.589 1.00 95.38 109 GLN A N 1
ATOM 897 C CA . GLN A 1 109 ? -0.181 11.979 2.019 1.00 95.38 109 GLN A CA 1
ATOM 898 C C . GLN A 1 109 ? 1.218 12.184 2.622 1.00 95.38 109 GLN A C 1
ATOM 900 O O . GLN A 1 109 ? 1.354 12.692 3.732 1.00 95.38 109 GLN A O 1
ATOM 905 N N . PHE A 1 110 ? 2.273 11.827 1.889 1.00 93.69 110 PHE A N 1
ATOM 906 C CA . PHE A 1 110 ? 3.653 11.959 2.346 1.00 93.69 110 PHE A CA 1
ATOM 907 C C . PHE A 1 110 ? 4.107 13.421 2.462 1.00 93.69 110 PHE A C 1
ATOM 909 O O . PHE A 1 110 ? 4.913 13.737 3.337 1.00 93.69 110 PHE A O 1
ATOM 916 N N . LYS A 1 111 ? 3.596 14.315 1.603 1.00 93.44 111 LYS A N 1
ATOM 917 C CA . LYS A 1 111 ? 3.850 15.764 1.685 1.00 93.44 111 LYS A CA 1
ATOM 918 C C . LYS A 1 111 ? 3.136 16.403 2.876 1.00 93.44 111 LYS A C 1
ATOM 920 O O . LYS A 1 111 ? 3.757 17.199 3.563 1.00 93.44 111 LYS A O 1
ATOM 925 N N . GLU A 1 112 ? 1.885 16.029 3.143 1.00 90.75 112 GLU A N 1
ATOM 926 C CA . GLU A 1 112 ? 1.096 16.583 4.261 1.00 90.75 112 GLU A CA 1
ATOM 927 C C . GLU A 1 112 ? 1.626 16.170 5.648 1.00 90.75 112 GLU A C 1
ATOM 929 O O . GLU A 1 112 ? 1.352 16.833 6.645 1.00 90.75 112 GLU A O 1
ATOM 934 N N . LEU A 1 113 ? 2.372 15.063 5.727 1.00 84.19 113 LEU A N 1
ATOM 935 C CA . LEU A 1 113 ? 2.913 14.510 6.976 1.00 84.19 113 LEU A CA 1
ATOM 936 C C . LEU A 1 113 ? 4.380 14.890 7.251 1.00 84.19 113 LEU A C 1
ATOM 938 O O . LEU A 1 113 ? 4.939 14.434 8.253 1.00 84.19 113 LEU A O 1
ATOM 942 N N . ARG A 1 114 ? 5.011 15.672 6.368 1.00 62.50 114 ARG A N 1
ATOM 943 C CA . ARG A 1 114 ? 6.389 16.175 6.502 1.00 62.50 114 ARG A CA 1
ATOM 944 C C . ARG A 1 114 ? 6.418 17.605 7.020 1.00 62.50 114 ARG A C 1
ATOM 946 O O . ARG A 1 114 ? 7.318 17.876 7.845 1.00 62.50 114 ARG A O 1
#

Sequence (114 aa):
MDVNFFELKFLITDSFYSQVLKNGYSYEQASGICYESFFEYVNCNSIESVIAVSTIIRLKTRHKLQLTKYDIENMKKILELLNVLHLDKILNDSESGYLEEDIQIIEYQFKELR